Protein AF-A0A7J4BU00-F1 (afdb_monomer_lite)

Radius of gyration: 15.0 Å; chains: 1; bounding box: 32×30×35 Å

Foldseek 3Di:
DVVVVDDPVVVVVVVVCVLVVVVCVCVVVCPQQADDDDDPPPDDPVRVVVVVVVCVVVVNPPSYDPDDDNNCCVPPND

Secondary structure (DSSP, 8-state):
-GGGT--HHHHHHHHHHHHTTGGGTTGGGSTT--------SS--HHHHHHHHHHHHHTTS-SSS-SS---HHHHHH--

Structure (mmCIF, N/CA/C/O backbone):
data_AF-A0A7J4BU00-F1
#
_entry.id   AF-A0A7J4BU00-F1
#
loop_
_atom_site.group_PDB
_atom_site.id
_atom_site.type_symbol
_atom_site.label_atom_id
_atom_site.label_alt_id
_atom_site.label_comp_id
_atom_site.label_asym_id
_atom_site.label_entity_id
_atom_site.label_seq_id
_atom_site.pdbx_PDB_ins_code
_atom_site.Cartn_x
_atom_site.Cartn_y
_atom_site.Cartn_z
_atom_site.occupancy
_atom_site.B_iso_or_equiv
_atom_site.auth_seq_id
_atom_site.auth_comp_id
_atom_site.auth_asym_id
_atom_site.auth_atom_id
_atom_site.pdbx_PDB_model_num
ATOM 1 N N . MET A 1 1 ? 10.472 3.161 -10.298 1.00 89.94 1 MET A N 1
ATOM 2 C CA . MET A 1 1 ? 11.694 2.318 -10.249 1.00 89.94 1 MET A CA 1
ATOM 3 C C . MET A 1 1 ? 12.731 2.726 -11.298 1.00 89.94 1 MET A C 1
ATOM 5 O O . MET A 1 1 ? 13.908 2.715 -10.978 1.00 89.94 1 MET A O 1
ATOM 9 N N . GLN A 1 2 ? 12.318 3.180 -12.489 1.00 93.88 2 GLN A N 1
ATOM 10 C CA . GLN A 1 2 ? 13.216 3.720 -13.529 1.00 93.88 2 GLN A CA 1
ATOM 11 C C . GLN A 1 2 ? 14.110 4.872 -13.037 1.00 93.88 2 GLN A C 1
ATOM 13 O O . GLN A 1 2 ? 15.318 4.819 -13.217 1.00 93.88 2 GLN A O 1
ATOM 18 N N . ASN A 1 3 ? 13.551 5.842 -12.301 1.00 96.69 3 ASN A N 1
ATOM 19 C CA . ASN A 1 3 ? 14.320 6.955 -11.711 1.00 96.69 3 ASN A CA 1
ATOM 20 C C . ASN A 1 3 ? 15.322 6.525 -10.621 1.00 96.69 3 ASN A C 1
ATOM 22 O O . ASN A 1 3 ? 16.071 7.356 -10.124 1.00 96.69 3 ASN A O 1
ATOM 26 N N . ARG A 1 4 ? 15.304 5.252 -10.201 1.00 96.31 4 ARG A N 1
ATOM 27 C CA . ARG A 1 4 ? 16.316 4.663 -9.309 1.00 96.31 4 ARG A CA 1
ATOM 28 C C . ARG A 1 4 ? 17.407 3.917 -10.087 1.00 96.31 4 ARG A C 1
ATOM 30 O O . ARG A 1 4 ? 18.216 3.245 -9.460 1.00 96.31 4 ARG A O 1
ATOM 37 N N . GLU A 1 5 ? 17.378 3.978 -11.421 1.00 96.75 5 GLU A N 1
ATOM 38 C CA . GLU A 1 5 ? 18.347 3.354 -12.335 1.00 96.75 5 GLU A CA 1
ATOM 39 C C . GLU A 1 5 ? 18.475 1.834 -12.150 1.00 96.75 5 GLU A C 1
ATOM 41 O O . GLU A 1 5 ? 19.534 1.235 -12.323 1.00 96.75 5 GLU A O 1
ATOM 46 N N . TRP A 1 6 ? 17.375 1.179 -11.771 1.00 97.81 6 TRP A N 1
ATOM 47 C CA . TRP A 1 6 ? 17.352 -0.274 -11.637 1.00 97.81 6 TRP A CA 1
ATOM 48 C C . TRP A 1 6 ? 17.405 -0.955 -13.005 1.00 97.81 6 TRP A C 1
ATOM 50 O O . TRP A 1 6 ? 16.832 -0.466 -13.980 1.00 97.81 6 TRP A O 1
ATOM 60 N N . ALA A 1 7 ? 18.055 -2.120 -13.057 1.00 98.25 7 ALA A N 1
ATOM 61 C CA . ALA A 1 7 ? 18.053 -2.969 -14.242 1.00 98.25 7 ALA A CA 1
ATOM 62 C C . ALA A 1 7 ? 16.617 -3.325 -14.656 1.00 98.25 7 ALA A C 1
ATOM 64 O O . ALA A 1 7 ? 15.753 -3.526 -13.799 1.00 98.25 7 ALA A O 1
ATOM 65 N N . LYS A 1 8 ? 16.376 -3.448 -15.969 1.00 98.00 8 LYS A N 1
ATOM 66 C CA . LYS A 1 8 ? 15.043 -3.743 -16.510 1.00 98.00 8 LYS A CA 1
ATOM 67 C C . LYS A 1 8 ? 14.422 -4.998 -15.890 1.00 98.00 8 LYS A C 1
ATOM 69 O O . LYS A 1 8 ? 13.279 -4.922 -15.466 1.00 98.00 8 LYS A O 1
ATOM 74 N N . SER A 1 9 ? 15.180 -6.091 -15.769 1.00 98.19 9 SER A N 1
ATOM 75 C CA . SER A 1 9 ? 14.685 -7.333 -15.157 1.00 98.19 9 SER A CA 1
ATOM 76 C C . SER A 1 9 ? 14.144 -7.100 -13.747 1.00 98.19 9 SER A C 1
ATOM 78 O O . SER A 1 9 ? 13.027 -7.488 -13.449 1.00 98.19 9 SER A O 1
ATOM 80 N N . LYS A 1 10 ? 14.875 -6.351 -12.915 1.00 98.25 10 LYS A N 1
ATOM 81 C CA . LYS A 1 10 ? 14.439 -6.012 -11.557 1.00 98.25 10 LYS A CA 1
ATOM 82 C C . LYS A 1 10 ? 13.171 -5.155 -11.550 1.00 98.25 10 LYS A C 1
ATOM 84 O O . LYS A 1 10 ? 12.336 -5.314 -10.666 1.00 98.25 10 LYS A O 1
ATOM 89 N N . ILE A 1 11 ? 13.044 -4.213 -12.488 1.00 98.38 11 ILE A N 1
ATOM 90 C CA . ILE A 1 11 ? 11.831 -3.394 -12.619 1.00 98.38 11 ILE A CA 1
ATOM 91 C C . ILE A 1 11 ? 10.639 -4.279 -12.984 1.00 98.38 11 ILE A C 1
ATOM 93 O O . ILE A 1 11 ? 9.607 -4.163 -12.334 1.00 98.38 11 ILE A O 1
ATOM 97 N N . ASP A 1 12 ? 10.800 -5.149 -13.981 1.00 98.19 12 ASP A N 1
ATOM 98 C CA . ASP A 1 12 ? 9.740 -6.042 -14.450 1.00 98.19 12 ASP A CA 1
ATOM 99 C C . ASP A 1 12 ? 9.319 -7.017 -13.335 1.00 98.19 12 ASP A C 1
ATOM 101 O O . ASP A 1 12 ? 8.138 -7.099 -13.022 1.00 98.19 12 ASP A O 1
ATOM 105 N N . GLU A 1 13 ? 10.280 -7.644 -12.645 1.00 98.12 13 GLU A N 1
ATOM 106 C CA . GLU A 1 13 ? 10.029 -8.535 -11.500 1.00 98.12 13 GLU A CA 1
ATOM 107 C C . GLU A 1 13 ? 9.257 -7.834 -10.371 1.00 98.12 13 GLU A C 1
ATOM 109 O O . GLU A 1 13 ? 8.319 -8.396 -9.817 1.00 98.12 13 GLU A O 1
ATOM 114 N N . ASN A 1 14 ? 9.623 -6.594 -10.017 1.00 97.69 14 ASN A N 1
ATOM 115 C CA . ASN A 1 14 ? 8.929 -5.860 -8.950 1.00 97.69 14 ASN A CA 1
ATOM 116 C C . ASN A 1 14 ? 7.543 -5.364 -9.392 1.00 97.69 14 ASN A C 1
ATOM 118 O O . ASN A 1 14 ? 6.648 -5.254 -8.558 1.00 97.69 14 ASN A O 1
ATOM 122 N N . ALA A 1 15 ? 7.363 -5.045 -10.676 1.00 96.62 15 ALA A N 1
ATOM 123 C CA . ALA A 1 15 ? 6.061 -4.667 -11.215 1.00 96.62 15 ALA A CA 1
ATOM 124 C C . ALA A 1 15 ? 5.105 -5.868 -11.265 1.00 96.62 15 ALA A C 1
ATOM 126 O O . ALA A 1 15 ? 3.947 -5.732 -10.888 1.00 96.62 15 ALA A O 1
ATOM 127 N N . GLU A 1 16 ? 5.592 -7.039 -11.677 1.00 96.94 16 GLU A N 1
ATOM 128 C CA . GLU A 1 16 ? 4.821 -8.286 -11.670 1.00 96.94 16 GLU A CA 1
ATOM 129 C C . GLU A 1 16 ? 4.478 -8.729 -10.242 1.00 96.94 16 GLU A C 1
ATOM 131 O O . GLU A 1 16 ? 3.341 -9.108 -9.972 1.00 96.94 16 GLU A O 1
ATOM 136 N N . TRP A 1 17 ? 5.424 -8.607 -9.306 1.00 97.06 17 TRP A N 1
ATOM 137 C CA . TRP A 1 17 ? 5.194 -8.902 -7.890 1.00 97.06 17 TRP A CA 1
ATOM 138 C C . TRP A 1 17 ? 4.039 -8.073 -7.301 1.00 97.06 17 TRP A C 1
ATOM 140 O O . TRP A 1 17 ? 3.171 -8.619 -6.624 1.00 97.06 17 TRP A O 1
ATOM 150 N N . GLU A 1 18 ? 3.991 -6.772 -7.602 1.00 96.88 18 GLU A N 1
ATOM 151 C CA . GLU A 1 18 ? 2.888 -5.892 -7.191 1.00 96.88 18 GLU A CA 1
ATOM 152 C C . GLU A 1 18 ? 1.580 -6.224 -7.929 1.00 96.88 18 GLU A C 1
ATOM 154 O O . GLU A 1 18 ? 0.525 -6.301 -7.304 1.00 96.88 18 GLU A O 1
ATOM 159 N N . LEU A 1 19 ? 1.640 -6.473 -9.244 1.00 95.94 19 LEU A N 1
ATOM 160 C CA . LEU A 1 19 ? 0.474 -6.812 -10.072 1.00 95.94 19 LEU A CA 1
ATOM 161 C C . LEU A 1 19 ? -0.248 -8.069 -9.571 1.00 95.94 19 LEU A C 1
ATOM 163 O O . LEU A 1 19 ? -1.475 -8.113 -9.572 1.00 95.94 19 LEU A O 1
ATOM 167 N N . LEU A 1 20 ? 0.509 -9.078 -9.134 1.00 95.50 20 LEU A N 1
ATOM 168 C CA . LEU A 1 20 ? -0.023 -10.334 -8.600 1.00 95.50 20 LEU A CA 1
ATOM 169 C C . LEU A 1 20 ? -0.465 -10.231 -7.130 1.00 95.50 20 LEU A C 1
ATOM 171 O O . LEU A 1 20 ? -0.884 -11.233 -6.554 1.00 95.50 20 LEU A O 1
ATOM 175 N N . GLY A 1 21 ? -0.350 -9.053 -6.505 1.00 94.94 21 GLY A N 1
ATOM 176 C CA . GLY A 1 21 ? -0.706 -8.850 -5.103 1.00 94.94 21 GLY A CA 1
ATOM 177 C C . GLY A 1 21 ? 0.186 -9.635 -4.142 1.00 94.94 21 GLY A C 1
ATOM 178 O O . GLY A 1 21 ? -0.264 -10.019 -3.063 1.00 94.94 21 GLY A O 1
ATOM 179 N N . ALA A 1 22 ? 1.446 -9.893 -4.509 1.00 94.44 22 ALA A N 1
ATOM 180 C CA . ALA A 1 22 ? 2.305 -10.817 -3.773 1.00 94.44 22 ALA A CA 1
ATOM 181 C C . ALA A 1 22 ? 2.613 -10.372 -2.332 1.00 94.44 22 ALA A C 1
ATOM 183 O O . ALA A 1 22 ? 2.940 -11.216 -1.499 1.00 94.44 22 ALA A O 1
ATOM 184 N N . ALA A 1 23 ? 2.426 -9.087 -2.006 1.00 91.62 23 ALA A N 1
ATOM 185 C CA . ALA A 1 23 ? 2.438 -8.589 -0.630 1.00 91.62 23 ALA A CA 1
ATOM 186 C C . ALA A 1 23 ? 1.463 -9.346 0.288 1.00 91.62 23 ALA A C 1
ATOM 188 O O . ALA A 1 23 ? 1.724 -9.464 1.479 1.00 91.62 23 ALA A O 1
ATOM 189 N N . TRP A 1 24 ? 0.364 -9.872 -0.258 1.00 94.00 24 TRP A N 1
ATOM 190 C CA . TRP A 1 24 ? -0.680 -10.591 0.472 1.00 94.00 24 TRP A CA 1
ATOM 191 C C . TRP A 1 24 ? -0.486 -12.106 0.542 1.00 94.00 24 TRP A C 1
ATOM 193 O O . TRP A 1 24 ? -1.252 -12.769 1.241 1.00 94.00 24 TRP A O 1
ATOM 203 N N . ASN A 1 25 ? 0.505 -12.674 -0.154 1.00 93.69 25 ASN A N 1
ATOM 204 C CA . ASN A 1 25 ? 0.708 -14.130 -0.189 1.00 93.69 25 ASN A CA 1
ATOM 205 C C . ASN A 1 25 ? 0.933 -14.718 1.214 1.00 93.69 25 ASN A C 1
ATOM 207 O O . ASN A 1 25 ? 0.448 -15.807 1.531 1.00 93.69 25 ASN A O 1
ATOM 211 N N . ASP A 1 26 ? 1.588 -13.944 2.078 1.00 91.88 26 ASP A N 1
ATOM 212 C CA . ASP A 1 26 ? 1.956 -14.352 3.432 1.00 91.88 26 ASP A CA 1
ATOM 213 C C . ASP A 1 26 ? 0.952 -13.859 4.488 1.00 91.88 26 ASP A C 1
ATOM 215 O O . ASP A 1 26 ? 1.237 -13.898 5.681 1.00 91.88 26 ASP A O 1
ATOM 219 N N . GLU A 1 27 ? -0.249 -13.414 4.091 1.00 92.50 27 GLU A N 1
ATOM 220 C CA . GLU A 1 27 ? -1.259 -12.893 5.031 1.00 92.50 27 GLU A CA 1
ATOM 221 C C . GLU A 1 27 ? -1.590 -13.889 6.151 1.00 92.50 27 GLU A C 1
ATOM 223 O O . GLU A 1 27 ? -1.776 -13.518 7.312 1.00 92.50 27 GLU A O 1
ATOM 228 N N . HIS A 1 28 ? -1.611 -15.175 5.809 1.00 91.00 28 HIS A N 1
ATOM 229 C CA . HIS A 1 28 ? -1.850 -16.261 6.750 1.00 91.00 28 HIS A CA 1
ATOM 230 C C . HIS A 1 28 ? -0.802 -16.327 7.881 1.00 91.00 28 HIS A C 1
ATOM 232 O O . HIS A 1 28 ? -1.109 -16.827 8.965 1.00 91.00 28 HIS A O 1
ATOM 238 N N . GLU A 1 29 ? 0.405 -15.793 7.671 1.00 94.69 29 GLU A N 1
ATOM 239 C CA . GLU A 1 29 ? 1.472 -15.723 8.675 1.00 94.69 29 GLU A CA 1
ATOM 240 C C . GLU A 1 29 ? 1.292 -14.551 9.655 1.00 94.69 29 GLU A C 1
ATOM 242 O O . GLU A 1 29 ? 1.868 -14.550 10.745 1.00 94.69 29 GLU A O 1
ATOM 247 N N . TRP A 1 30 ? 0.470 -13.551 9.317 1.00 92.69 30 TRP A N 1
ATOM 248 C CA . TRP A 1 30 ? 0.316 -12.326 10.115 1.00 92.69 30 TRP A CA 1
ATOM 249 C C . TRP A 1 30 ? -0.629 -12.489 11.315 1.00 92.69 30 TRP A C 1
ATOM 251 O O . TRP A 1 30 ? -0.699 -11.616 12.192 1.00 92.69 30 TRP A O 1
ATOM 261 N N . GLY A 1 31 ? -1.347 -13.613 11.388 1.00 92.12 31 GLY A N 1
ATOM 262 C CA . GLY A 1 31 ? -2.248 -13.954 12.485 1.00 92.12 31 GLY A CA 1
ATOM 263 C C . GLY A 1 31 ? -3.371 -12.929 12.661 1.00 92.12 31 GLY A C 1
ATOM 264 O O . GLY A 1 31 ? -4.175 -12.708 11.766 1.00 92.12 31 GLY A O 1
ATOM 265 N N . ASN A 1 32 ? -3.443 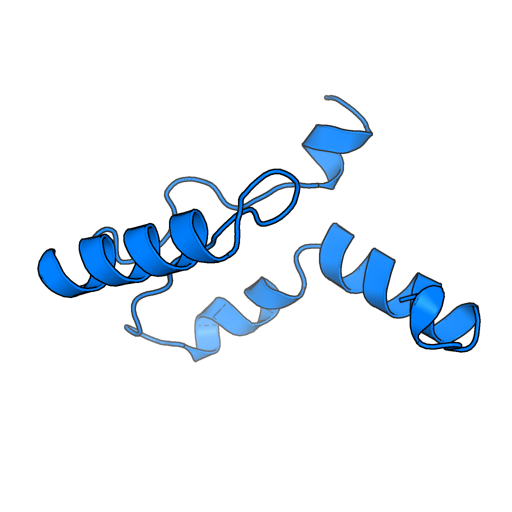-12.304 13.840 1.00 92.88 32 ASN A N 1
ATOM 266 C CA . ASN A 1 32 ? -4.473 -11.307 14.175 1.00 92.88 32 ASN A CA 1
ATOM 267 C C . ASN A 1 32 ? -4.008 -9.853 13.985 1.00 92.88 32 ASN A C 1
ATOM 269 O O . ASN A 1 32 ? -4.648 -8.935 14.510 1.00 92.88 32 ASN A O 1
ATOM 273 N N . THR A 1 33 ? -2.876 -9.639 13.312 1.00 95.38 33 THR A N 1
ATOM 274 C CA . THR A 1 33 ? -2.324 -8.300 13.086 1.00 95.38 33 THR A CA 1
ATOM 275 C C . THR A 1 33 ? -3.250 -7.514 12.157 1.00 95.38 33 THR A C 1
ATOM 277 O O . THR A 1 33 ? -3.497 -7.971 11.044 1.00 95.38 33 THR A O 1
ATOM 280 N N . PRO A 1 34 ? -3.781 -6.349 12.574 1.00 96.00 34 PRO A N 1
ATOM 281 C CA . PRO A 1 34 ? -4.599 -5.526 11.694 1.00 96.00 34 PRO A CA 1
ATOM 282 C C . PRO A 1 34 ? -3.787 -5.012 10.502 1.00 96.00 34 PRO A C 1
ATOM 284 O O . PRO A 1 34 ? -2.663 -4.542 10.686 1.00 96.00 34 PRO A O 1
ATOM 287 N N . VAL A 1 35 ? -4.378 -5.036 9.310 1.00 95.81 35 VAL A N 1
ATOM 288 C CA . VAL A 1 35 ? -3.756 -4.566 8.069 1.00 95.81 35 VAL A CA 1
ATOM 289 C C . VAL A 1 35 ? -4.606 -3.472 7.442 1.00 95.81 35 VAL A C 1
ATOM 291 O O . VAL A 1 35 ? -5.821 -3.607 7.296 1.00 95.81 35 VAL A O 1
ATOM 294 N N . LEU A 1 36 ? -3.935 -2.393 7.055 1.00 96.25 36 LEU A N 1
ATOM 295 C CA . LEU A 1 36 ? -4.489 -1.309 6.260 1.00 96.25 36 LEU A CA 1
ATOM 296 C C . LEU A 1 36 ? -3.758 -1.285 4.919 1.00 96.25 36 LEU A C 1
ATOM 298 O O . LEU A 1 36 ? -2.547 -1.073 4.888 1.00 96.25 36 LEU A O 1
ATOM 302 N N . GLU A 1 37 ? -4.497 -1.469 3.831 1.00 96.69 37 GLU A N 1
ATOM 303 C CA . GLU A 1 37 ? -3.994 -1.248 2.476 1.00 96.69 37 GLU A CA 1
ATOM 304 C C . GLU A 1 37 ? -4.319 0.175 2.029 1.00 96.69 37 GLU A C 1
ATOM 306 O O . GLU A 1 37 ? -5.412 0.675 2.298 1.00 96.69 37 GLU A O 1
ATOM 311 N N . LEU A 1 38 ? -3.373 0.838 1.365 1.00 95.94 38 LEU A N 1
ATOM 312 C CA . LE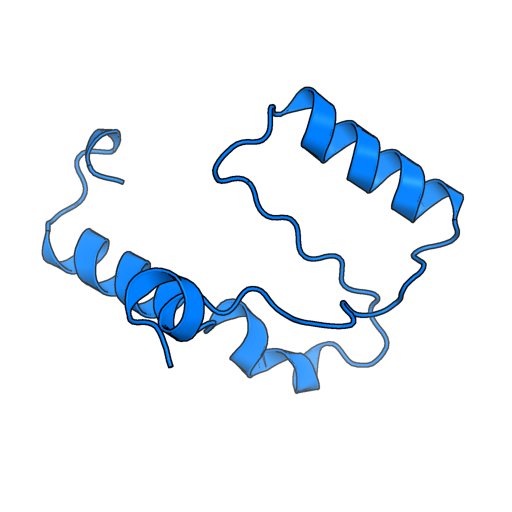U A 1 38 ? -3.542 2.205 0.883 1.00 95.94 38 LEU A CA 1
ATOM 313 C C . LEU A 1 38 ? -3.090 2.311 -0.570 1.00 95.94 38 LEU A C 1
ATOM 315 O O . LEU A 1 38 ? -1.925 2.061 -0.878 1.00 95.94 38 LEU A O 1
ATOM 319 N N . ASP A 1 39 ? -3.988 2.770 -1.438 1.00 95.44 39 ASP A N 1
ATOM 320 C CA . ASP A 1 39 ? -3.637 3.117 -2.811 1.00 95.44 39 ASP A CA 1
ATOM 321 C C . ASP A 1 39 ? -2.906 4.468 -2.844 1.00 95.44 39 ASP A C 1
ATOM 323 O O . ASP A 1 39 ? -3.464 5.528 -2.544 1.00 95.44 39 ASP A O 1
ATOM 327 N N . SER A 1 40 ? -1.629 4.421 -3.220 1.00 95.75 40 SER A N 1
ATOM 328 C CA . SER A 1 40 ? -0.758 5.594 -3.318 1.00 95.75 40 SER A CA 1
ATOM 329 C C . SER A 1 40 ? -0.680 6.201 -4.724 1.00 95.75 40 SER A C 1
ATOM 331 O O . SER A 1 40 ? 0.016 7.198 -4.908 1.00 95.75 40 SER A O 1
ATOM 333 N N . SER A 1 41 ? -1.398 5.648 -5.708 1.00 94.12 41 SER A N 1
ATOM 334 C CA . SER A 1 41 ? -1.302 6.026 -7.125 1.00 94.12 41 SER A CA 1
ATOM 335 C C . SER A 1 41 ? -1.605 7.505 -7.397 1.00 94.12 41 SER A C 1
ATOM 337 O O . SER A 1 41 ? -0.918 8.135 -8.200 1.00 94.12 41 SER A O 1
ATOM 339 N N . GLN A 1 42 ? -2.613 8.067 -6.718 1.00 93.88 42 GLN A N 1
ATOM 340 C CA . GLN A 1 42 ? -3.095 9.445 -6.917 1.00 93.88 42 GLN A CA 1
ATOM 341 C C . GLN A 1 42 ? -3.243 10.237 -5.611 1.00 93.88 42 GLN A C 1
ATOM 343 O O . GLN A 1 42 ? -3.889 11.286 -5.568 1.00 93.88 42 GLN A O 1
ATOM 348 N N . GLN A 1 43 ? -2.659 9.742 -4.520 1.00 96.75 43 GLN A N 1
ATOM 349 C CA . GLN A 1 43 ? -2.776 10.365 -3.206 1.00 96.75 43 GLN A CA 1
ATOM 350 C C . GLN A 1 43 ? -1.491 11.084 -2.799 1.00 96.75 43 GLN A C 1
ATOM 352 O O . GLN A 1 43 ? -0.379 10.608 -3.016 1.00 96.75 43 GLN A O 1
ATOM 357 N N . SER A 1 44 ? -1.640 12.239 -2.147 1.00 97.56 44 SER A N 1
ATOM 358 C CA . SER A 1 44 ? -0.500 12.920 -1.537 1.00 97.56 44 SER A CA 1
ATOM 359 C C . SER A 1 44 ? -0.014 12.169 -0.296 1.00 97.56 44 SER A C 1
ATOM 361 O O . SER A 1 44 ? -0.790 11.519 0.411 1.00 97.56 44 SER A O 1
ATOM 363 N N . VAL A 1 45 ? 1.267 12.341 0.032 1.00 97.75 45 VAL A N 1
ATOM 364 C CA . VAL A 1 45 ? 1.865 11.795 1.262 1.00 97.75 45 VAL A CA 1
ATOM 365 C C . VAL A 1 45 ? 1.076 12.233 2.502 1.00 97.75 45 VAL A C 1
ATOM 367 O O . VAL A 1 45 ? 0.836 11.433 3.403 1.00 97.75 45 VAL A O 1
ATOM 370 N N . GLN A 1 46 ? 0.618 13.487 2.544 1.00 98.31 46 GLN A N 1
ATOM 371 C CA . GLN A 1 46 ? -0.173 14.032 3.649 1.00 98.31 46 GLN A CA 1
ATOM 372 C C . GLN A 1 46 ? -1.546 13.358 3.769 1.00 98.31 46 GLN A C 1
ATOM 374 O O . GLN A 1 46 ? -2.009 13.122 4.887 1.00 98.31 46 GLN A O 1
ATOM 379 N N . SER A 1 47 ? -2.188 13.028 2.644 1.00 98.12 47 SER A N 1
ATOM 380 C CA . SER A 1 47 ? -3.457 12.291 2.637 1.00 98.12 47 SER A CA 1
ATOM 381 C C . SER A 1 47 ? -3.282 10.868 3.169 1.00 98.12 47 SER A C 1
ATOM 383 O O . SER A 1 47 ? -4.023 10.444 4.057 1.00 98.12 47 SER A O 1
ATOM 385 N N . LEU A 1 48 ? -2.263 10.148 2.687 1.00 98.19 48 LEU A N 1
ATOM 386 C CA . LEU A 1 48 ? -1.928 8.796 3.152 1.00 98.19 48 LEU A CA 1
ATOM 387 C C . LEU A 1 48 ? -1.622 8.788 4.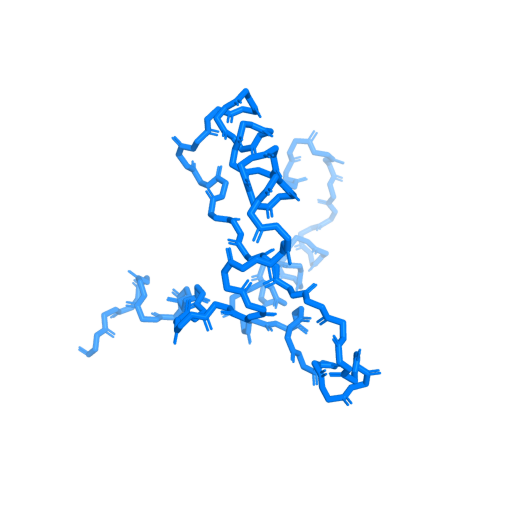654 1.00 98.19 48 LEU A C 1
ATOM 389 O O . LEU A 1 48 ? -2.185 8.004 5.416 1.00 98.19 48 LEU A O 1
ATOM 393 N N . PHE A 1 49 ? -0.797 9.731 5.113 1.00 98.19 49 PHE A N 1
ATOM 394 C CA . PHE A 1 49 ? -0.469 9.867 6.530 1.00 98.19 49 PHE A CA 1
ATOM 395 C C . PHE A 1 49 ? -1.703 10.170 7.392 1.00 98.19 49 PHE A C 1
ATOM 397 O O . PHE A 1 49 ? -1.853 9.635 8.494 1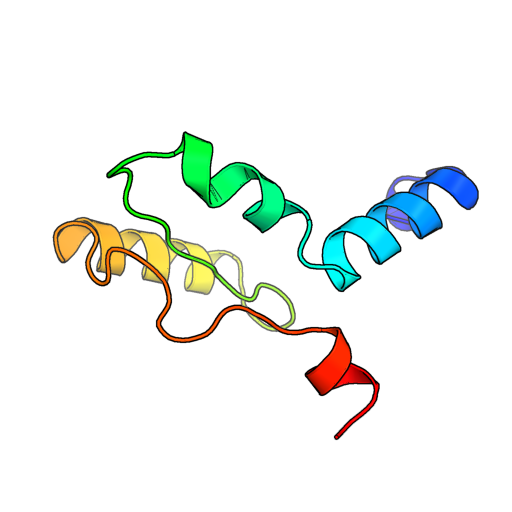.00 98.19 49 PHE A O 1
ATOM 404 N N . SER A 1 50 ? -2.617 11.001 6.886 1.00 98.31 50 SER A N 1
ATOM 405 C CA . SER A 1 50 ? -3.861 11.323 7.589 1.00 98.31 50 SER A CA 1
ATOM 406 C C . SER A 1 50 ? -4.759 10.094 7.743 1.00 98.31 50 SER A C 1
ATOM 408 O O . SER A 1 50 ? -5.311 9.897 8.826 1.00 98.31 50 SER A O 1
ATOM 410 N N . GLN A 1 51 ? -4.850 9.239 6.718 1.00 97.56 51 GLN A N 1
ATOM 411 C CA . GLN A 1 51 ? -5.596 7.974 6.766 1.00 97.56 51 GLN A CA 1
ATOM 412 C C . GLN A 1 51 ? -5.018 7.002 7.798 1.00 97.56 51 GLN A C 1
ATOM 414 O O . GLN A 1 51 ? -5.768 6.489 8.626 1.00 97.56 51 GLN A O 1
ATOM 419 N N . ILE A 1 52 ? -3.691 6.836 7.847 1.00 98.00 52 ILE A N 1
ATOM 420 C CA . ILE A 1 52 ? -3.024 6.050 8.904 1.00 98.00 52 ILE A CA 1
ATOM 421 C C . ILE A 1 52 ? -3.390 6.605 10.290 1.00 98.00 52 ILE A 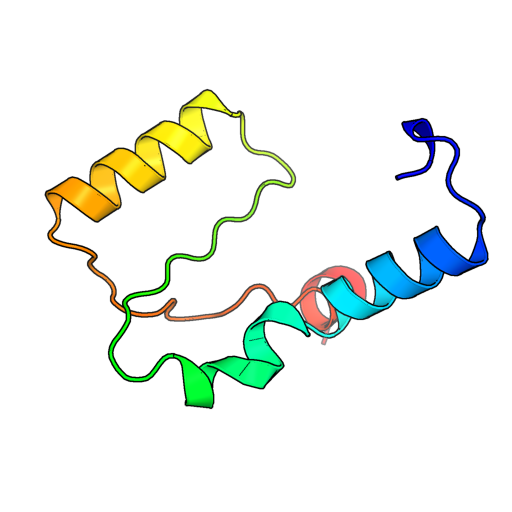C 1
ATOM 423 O O . ILE A 1 52 ? -3.694 5.857 11.221 1.00 98.00 52 ILE A O 1
ATOM 427 N N . GLY A 1 53 ? -3.393 7.934 10.436 1.00 98.19 53 GLY A N 1
ATOM 428 C CA . GLY A 1 53 ? -3.765 8.606 11.678 1.00 98.19 53 GLY A CA 1
ATOM 429 C C . GLY A 1 53 ? -5.220 8.372 12.097 1.00 98.19 53 GLY A C 1
ATOM 430 O O . GLY A 1 53 ? -5.471 8.190 13.289 1.00 98.19 53 GLY A O 1
ATOM 431 N N . VAL A 1 54 ? -6.162 8.382 11.147 1.00 98.06 54 VAL A N 1
ATOM 432 C CA . VAL A 1 54 ? -7.580 8.041 11.374 1.00 98.06 54 VAL A CA 1
ATOM 433 C C . VAL A 1 54 ? -7.700 6.586 11.810 1.00 98.06 54 VAL A C 1
ATOM 435 O O . VAL A 1 54 ? -8.175 6.329 12.912 1.00 98.06 54 VAL A O 1
ATOM 438 N N . TRP A 1 55 ? -7.153 5.658 11.026 1.00 98.06 55 TRP A N 1
ATOM 439 C CA . TRP A 1 55 ? -7.205 4.223 11.301 1.00 98.06 55 TRP A CA 1
ATOM 440 C C . TRP A 1 55 ? -6.653 3.870 12.688 1.00 98.06 55 TRP A C 1
ATOM 442 O O . TRP A 1 55 ? -7.258 3.106 13.440 1.00 98.06 55 TRP A O 1
ATOM 452 N N . ARG A 1 56 ? -5.542 4.505 13.085 1.00 97.88 56 ARG A N 1
ATOM 453 C CA . ARG A 1 56 ? -4.975 4.368 14.433 1.00 97.88 56 ARG A CA 1
ATOM 454 C C . ARG A 1 56 ? -5.923 4.874 15.524 1.00 97.88 56 ARG A C 1
ATOM 456 O O . ARG A 1 56 ? -6.041 4.226 16.560 1.00 97.88 56 ARG A O 1
ATOM 463 N N . ARG A 1 57 ? -6.560 6.039 15.339 1.00 98.06 57 ARG A N 1
ATOM 464 C CA . ARG A 1 57 ? -7.519 6.595 16.319 1.00 98.06 57 ARG A CA 1
ATOM 465 C C . ARG A 1 57 ? -8.766 5.725 16.455 1.00 98.06 57 ARG A C 1
ATOM 467 O O . ARG A 1 57 ? -9.284 5.608 17.560 1.00 98.06 57 ARG A O 1
ATOM 474 N N . ASP A 1 58 ? -9.161 5.060 15.378 1.00 97.06 58 ASP A N 1
ATOM 475 C CA . ASP A 1 58 ? -10.314 4.158 15.348 1.00 97.06 58 ASP A CA 1
ATOM 476 C C . ASP A 1 58 ? -9.992 2.752 15.893 1.00 97.06 58 ASP A C 1
ATOM 478 O O . ASP A 1 58 ? -10.822 1.840 15.852 1.00 97.06 58 ASP A O 1
ATOM 482 N N . GLY A 1 59 ? -8.791 2.571 16.457 1.00 97.31 59 GLY A N 1
ATOM 483 C CA . GLY A 1 59 ? -8.357 1.315 17.061 1.00 97.31 59 GLY A CA 1
ATOM 484 C C . GLY A 1 59 ? -8.034 0.241 16.026 1.00 97.31 59 GLY A C 1
ATOM 485 O O . GLY A 1 59 ? -8.288 -0.936 16.283 1.00 97.31 59 GLY A O 1
ATOM 486 N N . PHE A 1 60 ? -7.485 0.651 14.878 1.00 97.06 60 PHE A N 1
ATOM 487 C CA . PHE A 1 60 ? -7.107 -0.213 13.759 1.00 97.06 60 PHE A CA 1
ATOM 488 C C . PHE A 1 60 ? -8.313 -0.933 13.140 1.00 97.06 60 PHE A C 1
ATOM 490 O O . PHE A 1 60 ? -8.324 -2.155 12.980 1.00 97.06 60 PHE A O 1
ATOM 497 N N . LYS A 1 61 ? -9.367 -0.161 12.844 1.00 95.31 61 LYS A N 1
ATOM 498 C CA . LYS A 1 61 ? -10.592 -0.639 12.193 1.00 95.31 61 LYS A CA 1
ATOM 499 C C . LYS A 1 61 ? -10.764 0.008 10.810 1.00 95.31 61 LYS A C 1
ATOM 501 O O . LYS A 1 61 ? -10.646 1.228 10.731 1.00 95.31 61 LYS A O 1
ATOM 506 N N . PRO A 1 62 ? -11.082 -0.767 9.756 1.00 93.44 62 PRO A N 1
ATOM 507 C CA . PRO A 1 62 ? -11.258 -2.223 9.768 1.00 93.44 62 PRO A CA 1
ATOM 508 C C . PRO A 1 62 ? -9.922 -2.958 9.993 1.00 93.44 62 PRO A C 1
ATOM 510 O O . PRO A 1 62 ? -8.856 -2.378 9.800 1.00 93.44 62 PRO A O 1
ATOM 513 N N . LYS A 1 63 ? -9.979 -4.209 10.474 1.00 94.25 63 LYS A N 1
ATOM 514 C CA . LYS A 1 63 ? -8.772 -5.015 10.756 1.00 94.25 63 LYS A CA 1
ATOM 515 C C . LYS A 1 63 ? -8.151 -5.633 9.500 1.00 94.25 63 LYS A C 1
ATOM 517 O O . LYS A 1 63 ? -7.004 -6.052 9.546 1.00 94.25 63 LYS A O 1
ATOM 522 N N . SER A 1 64 ? -8.911 -5.697 8.418 1.00 92.75 64 SER A N 1
ATOM 523 C CA . SER A 1 64 ? -8.475 -6.084 7.080 1.00 92.75 64 SER A CA 1
ATOM 524 C C . SER A 1 64 ? -9.260 -5.236 6.075 1.00 92.75 64 SER A C 1
ATOM 526 O O . SER A 1 64 ? -10.377 -4.814 6.399 1.00 92.75 64 SER A O 1
ATOM 528 N N . PRO A 1 65 ? -8.724 -4.967 4.876 1.00 91.56 65 PRO A N 1
ATOM 529 C CA . PRO A 1 65 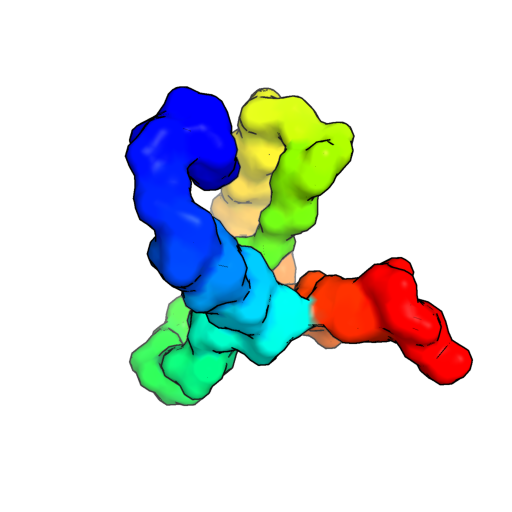? -9.506 -4.332 3.823 1.00 91.56 65 PRO A CA 1
ATOM 530 C C . PRO A 1 65 ? -10.696 -5.223 3.434 1.00 91.56 65 PRO A C 1
ATOM 532 O O . PRO A 1 65 ? -10.594 -6.450 3.461 1.00 91.56 65 PRO A O 1
ATOM 535 N N . GLU A 1 66 ? -11.830 -4.610 3.086 1.00 88.38 66 GLU A N 1
ATOM 536 C CA . GLU A 1 66 ? -12.996 -5.340 2.558 1.00 88.38 66 GLU A CA 1
ATOM 537 C C . GLU A 1 66 ? -12.719 -5.891 1.155 1.00 88.38 66 GLU A C 1
ATOM 539 O O . GLU A 1 66 ? -13.138 -6.996 0.820 1.00 88.38 66 GLU A O 1
ATOM 544 N N . GLN A 1 67 ? -11.966 -5.130 0.361 1.00 89.56 67 GLN A N 1
ATOM 545 C CA . GLN A 1 67 ? -11.473 -5.511 -0.952 1.00 89.56 67 GLN A CA 1
ATOM 546 C C . GLN A 1 67 ? -10.017 -5.066 -1.067 1.00 89.56 67 GLN A C 1
ATOM 548 O O . GLN A 1 67 ? -9.694 -3.925 -0.731 1.00 89.56 67 GLN A O 1
ATOM 553 N N . ARG A 1 68 ? -9.150 -5.974 -1.521 1.00 93.69 68 ARG A N 1
ATOM 554 C CA . ARG A 1 68 ? -7.749 -5.658 -1.815 1.00 93.69 68 ARG A CA 1
ATOM 555 C C . ARG A 1 68 ? -7.629 -4.940 -3.148 1.00 93.69 68 ARG A C 1
ATOM 557 O O . ARG A 1 68 ? -8.492 -5.101 -4.012 1.00 93.69 68 ARG A O 1
ATOM 564 N N . ILE A 1 69 ? -6.550 -4.192 -3.333 1.00 95.12 69 ILE A N 1
ATOM 565 C CA . ILE A 1 69 ? -6.239 -3.599 -4.633 1.00 95.12 69 ILE A CA 1
ATOM 566 C C . ILE A 1 69 ? -5.954 -4.726 -5.634 1.00 95.12 69 ILE A C 1
ATOM 568 O O . ILE A 1 69 ? -4.995 -5.480 -5.491 1.00 95.12 69 ILE A O 1
ATOM 572 N N . ASP A 1 70 ? -6.803 -4.832 -6.655 1.00 94.56 70 ASP A N 1
ATOM 573 C CA . ASP A 1 70 ? -6.666 -5.799 -7.742 1.00 94.56 70 ASP A CA 1
ATOM 574 C C . ASP A 1 70 ? -6.241 -5.079 -9.025 1.00 94.56 70 ASP A C 1
ATOM 576 O O . ASP A 1 70 ? -7.059 -4.582 -9.807 1.00 94.56 70 ASP A O 1
ATOM 580 N N . TRP A 1 71 ? -4.927 -5.012 -9.234 1.00 95.00 71 TRP A N 1
ATOM 581 C CA . TRP A 1 71 ? -4.347 -4.373 -10.409 1.00 95.00 71 TRP A CA 1
ATOM 582 C C . TRP A 1 71 ? -4.659 -5.109 -11.714 1.00 95.00 71 TRP A C 1
ATOM 584 O O . TRP A 1 71 ? -4.697 -4.463 -12.761 1.00 95.00 71 TRP A O 1
ATOM 594 N N . ILE A 1 72 ? -4.914 -6.423 -11.674 1.00 93.75 72 ILE A N 1
ATOM 595 C CA . ILE A 1 72 ? -5.272 -7.196 -12.869 1.00 93.75 72 ILE A CA 1
ATOM 596 C C . ILE A 1 72 ? -6.622 -6.704 -13.377 1.00 93.75 72 ILE A C 1
ATOM 598 O O . ILE A 1 72 ? -6.722 -6.284 -14.530 1.00 93.75 72 ILE A O 1
ATOM 602 N N . THR A 1 73 ? -7.624 -6.669 -12.498 1.00 92.56 73 THR A N 1
ATOM 603 C CA . THR A 1 73 ? -8.967 -6.187 -12.843 1.00 92.56 73 THR A CA 1
ATOM 604 C C . THR A 1 73 ? -8.940 -4.716 -13.271 1.00 92.56 73 THR A C 1
ATOM 606 O O . THR A 1 73 ? -9.547 -4.352 -14.278 1.00 92.56 73 THR A O 1
ATOM 609 N N . ILE A 1 74 ? -8.184 -3.862 -12.569 1.00 91.62 74 ILE A N 1
ATOM 610 C CA . ILE A 1 74 ? -8.080 -2.427 -12.894 1.00 91.62 74 ILE A CA 1
ATOM 611 C C . ILE A 1 74 ? -7.463 -2.186 -14.282 1.00 91.62 74 ILE A C 1
ATOM 613 O O . ILE A 1 74 ? -7.912 -1.293 -15.002 1.00 91.62 74 ILE A O 1
ATOM 617 N N . LEU A 1 75 ? -6.422 -2.936 -14.658 1.00 89.69 75 LEU A N 1
ATOM 618 C CA . LEU A 1 75 ? -5.675 -2.695 -15.898 1.00 89.69 75 LEU A CA 1
ATOM 619 C C . LEU A 1 75 ? -6.241 -3.437 -17.110 1.00 89.69 75 LEU A C 1
ATOM 621 O O . LEU A 1 75 ? -6.116 -2.939 -18.231 1.00 89.69 75 LEU A O 1
ATOM 625 N N . HIS A 1 76 ? -6.827 -4.616 -16.907 1.00 86.06 76 HIS A N 1
ATOM 626 C CA . HIS A 1 76 ? -7.260 -5.487 -18.000 1.00 86.06 76 HIS A CA 1
ATOM 627 C C . HIS A 1 76 ? -8.776 -5.534 -18.198 1.00 86.06 76 HIS A C 1
ATOM 629 O O . HIS A 1 76 ? -9.209 -5.968 -19.265 1.00 86.06 76 HIS A O 1
ATOM 635 N N . GLY A 1 77 ? -9.559 -5.004 -17.251 1.00 76.06 77 GLY A N 1
ATOM 636 C CA . GLY A 1 77 ? -11.013 -5.153 -17.252 1.00 76.06 77 GLY A CA 1
ATOM 637 C C . GLY A 1 77 ? -11.435 -6.607 -17.015 1.00 76.06 77 GLY A C 1
ATOM 638 O O . GLY A 1 77 ? -10.625 -7.526 -17.128 1.00 76.06 77 GLY A O 1
ATOM 639 N N . GLU A 1 78 ? -12.702 -6.804 -16.651 1.00 59.38 78 GLU A N 1
ATOM 640 C CA . GLU A 1 78 ? -13.320 -8.140 -16.620 1.00 59.38 78 GLU A CA 1
ATOM 641 C C . GLU A 1 78 ? -13.579 -8.688 -18.032 1.00 59.38 78 GLU A C 1
ATOM 643 O O . GLU A 1 78 ? -14.028 -7.904 -18.906 1.00 59.38 78 GLU A O 1
#

Sequence (78 aa):
MQNREWAKSKIDENAEWELLGAAWNDEHEWGNTPVLELDSSQQSVQSLFSQIGVWRRDGFKPKSPEQRIDWITILHGE

pLDDT: mean 94.62, std 5.3, range [59.38, 98.38]